Protein AF-A0A523Q003-F1 (afdb_monomer_lite)

pLDDT: mean 90.67, std 12.34, range [43.06, 98.38]

Foldseek 3Di:
DDDDPVVVVVVVVVVVCVVVVVVVVVVCQVPPADPVRHDDDADPPPVVRSVVVVVVVVVVVVVVVVDDDDDDDPVRVVVVVVVVVVVVVVD

Secondary structure (DSSP, 8-state):
--SSHHHHHHHHHHHTTHHHHHHHHHHHHHHH-BTTB-------SSHHHHHHHHHHHHHHHHHHH-PPPPPPPHHHHHHHHHHHHHHHH--

Sequence (91 aa):
MGFGHWRRFIDLKERALWDRYKSAFETMLEKTSTNNSPWYIVPIDDKKFAQSMIAYLVRKTLEQLNPQFRELSAEEKAEMQELYHALKNEA

Radius of gyration: 24.48 Å; chains: 1; bounding box: 58×31×57 Å

Structure (mmCIF, N/CA/C/O backbone):
data_AF-A0A523Q003-F1
#
_entry.id   AF-A0A523Q003-F1
#
loop_
_atom_site.group_PDB
_atom_site.id
_atom_site.type_symbol
_atom_site.label_atom_id
_atom_site.label_alt_id
_atom_site.label_comp_id
_atom_site.label_asym_id
_atom_site.label_entity_id
_atom_site.label_seq_id
_atom_site.pdbx_PDB_ins_code
_atom_site.Cartn_x
_atom_site.Cartn_y
_atom_site.Cartn_z
_atom_site.occupancy
_atom_site.B_iso_or_equiv
_atom_site.auth_seq_id
_atom_site.auth_comp_id
_atom_site.auth_asym_id
_atom_site.auth_atom_id
_atom_site.pdbx_PDB_model_num
ATOM 1 N N . MET A 1 1 ? 34.319 5.660 6.013 1.00 43.06 1 MET A N 1
ATOM 2 C CA . MET A 1 1 ? 34.421 4.186 5.930 1.00 43.06 1 MET A CA 1
ATOM 3 C C . MET A 1 1 ? 33.097 3.578 6.378 1.00 43.06 1 MET A C 1
ATOM 5 O O . MET A 1 1 ? 32.648 3.922 7.458 1.00 43.06 1 MET A O 1
ATOM 9 N N . GLY A 1 2 ? 32.487 2.708 5.559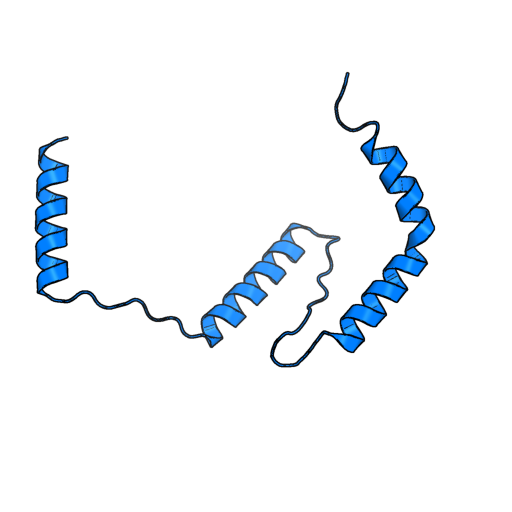 1.00 58.28 2 GLY A N 1
ATOM 10 C CA . GLY A 1 2 ? 31.710 1.583 6.098 1.00 58.28 2 GLY A CA 1
ATOM 11 C C . GLY A 1 2 ? 30.175 1.586 6.096 1.00 58.28 2 GLY A C 1
ATOM 12 O O . GLY A 1 2 ? 29.631 0.996 7.011 1.00 58.28 2 GLY A O 1
ATOM 13 N N . PHE A 1 3 ? 29.452 2.111 5.097 1.00 52.97 3 PHE A N 1
ATOM 14 C CA . PHE A 1 3 ? 28.046 1.700 4.895 1.00 52.97 3 PHE A CA 1
ATOM 15 C C . PHE A 1 3 ? 27.715 1.548 3.399 1.00 52.97 3 PHE A C 1
ATOM 17 O O . PHE A 1 3 ? 27.779 2.503 2.633 1.00 52.97 3 PHE A O 1
ATOM 24 N N . GLY A 1 4 ? 27.387 0.320 2.969 1.00 57.03 4 GLY A N 1
ATOM 25 C CA . GLY A 1 4 ? 26.760 0.050 1.663 1.00 57.03 4 GLY A CA 1
ATOM 26 C C . GLY A 1 4 ? 27.624 -0.573 0.559 1.00 57.03 4 GLY A C 1
ATOM 27 O O . GLY A 1 4 ? 27.148 -0.679 -0.566 1.00 57.03 4 GLY A O 1
ATOM 28 N N . HIS A 1 5 ? 28.863 -0.997 0.825 1.00 57.56 5 HIS A N 1
ATOM 29 C CA . HIS A 1 5 ? 29.729 -1.532 -0.241 1.00 57.56 5 HIS A CA 1
ATOM 30 C C . HIS A 1 5 ? 29.301 -2.911 -0.764 1.00 57.56 5 HIS A C 1
ATOM 32 O O . HIS A 1 5 ? 29.385 -3.157 -1.962 1.00 57.56 5 HIS A O 1
ATOM 38 N N . TRP A 1 6 ? 28.806 -3.793 0.107 1.00 57.41 6 TRP A N 1
ATOM 39 C CA . TRP A 1 6 ? 28.375 -5.139 -0.284 1.00 57.41 6 TRP A CA 1
ATOM 40 C C . TRP A 1 6 ? 27.022 -5.145 -1.014 1.00 57.41 6 TRP A C 1
ATOM 42 O O . TRP A 1 6 ? 26.858 -5.911 -1.960 1.00 57.41 6 TRP A O 1
ATOM 52 N N . ARG A 1 7 ? 26.088 -4.247 -0.644 1.00 59.88 7 ARG A N 1
ATOM 53 C CA . ARG A 1 7 ? 24.772 -4.121 -1.306 1.00 59.88 7 ARG A CA 1
ATOM 54 C C . ARG A 1 7 ? 24.921 -3.826 -2.802 1.00 59.88 7 ARG A C 1
ATOM 56 O O . ARG A 1 7 ? 24.320 -4.509 -3.616 1.00 59.88 7 ARG A O 1
ATOM 63 N N . ARG A 1 8 ? 25.839 -2.920 -3.167 1.00 64.19 8 ARG A N 1
ATOM 64 C CA . ARG A 1 8 ? 26.076 -2.521 -4.568 1.00 64.19 8 ARG A CA 1
ATOM 65 C C . ARG A 1 8 ? 26.475 -3.675 -5.492 1.00 64.19 8 ARG A C 1
ATOM 67 O O . ARG A 1 8 ? 26.088 -3.677 -6.653 1.00 64.19 8 ARG A O 1
ATOM 74 N N . PHE A 1 9 ? 27.267 -4.636 -5.013 1.00 73.06 9 PHE A N 1
ATOM 75 C CA . PHE A 1 9 ? 27.686 -5.771 -5.846 1.00 73.06 9 PHE A CA 1
ATOM 76 C C . PHE A 1 9 ? 26.559 -6.781 -6.065 1.00 73.06 9 PHE A C 1
ATOM 78 O O . PHE A 1 9 ? 26.499 -7.397 -7.127 1.00 73.06 9 PHE A O 1
ATOM 85 N N . ILE A 1 10 ? 25.673 -6.938 -5.079 1.00 75.88 10 ILE A N 1
ATOM 86 C CA . ILE A 1 10 ? 24.467 -7.757 -5.217 1.00 75.88 10 ILE A CA 1
ATOM 87 C C . ILE A 1 10 ? 23.520 -7.088 -6.220 1.00 75.88 10 ILE A C 1
ATOM 89 O O . ILE A 1 10 ? 23.138 -7.729 -7.192 1.00 75.88 10 ILE A O 1
ATOM 93 N N . ASP A 1 11 ? 23.268 -5.782 -6.083 1.00 86.50 11 ASP A N 1
ATOM 94 C CA . ASP A 1 11 ? 22.365 -5.038 -6.974 1.00 86.50 11 ASP A CA 1
ATOM 95 C C . ASP A 1 11 ? 22.773 -5.135 -8.459 1.00 86.50 11 ASP A C 1
ATOM 97 O O . ASP A 1 11 ? 21.918 -5.221 -9.339 1.00 86.50 11 ASP A O 1
ATOM 101 N N . LEU A 1 12 ? 24.078 -5.165 -8.764 1.00 87.06 12 LEU A N 1
ATOM 102 C CA . LEU A 1 12 ? 24.573 -5.333 -10.138 1.00 87.06 12 LEU A CA 1
ATOM 103 C C . LEU A 1 12 ? 24.307 -6.732 -10.709 1.00 87.06 12 LEU A C 1
ATOM 105 O O . LEU A 1 12 ? 23.970 -6.850 -11.888 1.00 87.06 12 LEU A O 1
ATOM 109 N N . LYS A 1 13 ? 24.450 -7.784 -9.892 1.00 88.38 13 LYS A N 1
ATOM 110 C CA . LYS A 1 13 ? 24.126 -9.157 -10.307 1.00 88.38 13 LYS A CA 1
ATOM 111 C C . LYS A 1 13 ? 22.630 -9.302 -10.563 1.00 88.38 13 LYS A C 1
ATOM 113 O O . LYS A 1 13 ? 22.252 -9.843 -11.597 1.00 88.38 13 LYS A O 1
ATOM 118 N N . GLU A 1 14 ? 21.801 -8.751 -9.681 1.00 90.81 14 GLU A N 1
ATOM 119 C CA . GLU A 1 14 ? 20.345 -8.773 -9.850 1.00 90.81 14 GLU A CA 1
ATOM 120 C C . GLU A 1 14 ? 19.896 -7.950 -11.063 1.00 90.81 14 GLU A C 1
ATOM 122 O O . GLU A 1 14 ? 19.010 -8.362 -11.810 1.00 90.81 14 GLU A O 1
ATOM 127 N N . ARG A 1 15 ? 20.562 -6.822 -11.347 1.00 91.12 15 ARG A N 1
ATOM 128 C CA . ARG A 1 15 ? 20.281 -6.015 -12.542 1.00 91.12 15 ARG A CA 1
ATOM 129 C C . ARG A 1 15 ? 20.516 -6.787 -13.841 1.00 91.12 15 ARG A C 1
ATOM 131 O O . ARG A 1 15 ? 19.774 -6.582 -14.798 1.00 91.12 15 ARG A O 1
ATOM 138 N N . ALA A 1 16 ? 21.497 -7.690 -13.887 1.00 94.38 16 ALA A N 1
ATOM 139 C CA . ALA A 1 16 ? 21.709 -8.557 -15.049 1.00 94.38 16 ALA A CA 1
ATOM 140 C C . ALA A 1 16 ? 20.540 -9.537 -15.287 1.00 94.38 16 ALA A C 1
ATOM 142 O O . ALA A 1 16 ? 20.381 -10.046 -16.393 1.00 94.38 16 ALA A O 1
ATOM 143 N N . LEU A 1 17 ? 19.698 -9.775 -14.275 1.00 95.69 17 LEU A N 1
ATOM 144 C CA . LEU A 1 17 ? 18.510 -10.627 -14.345 1.00 95.69 17 LEU A CA 1
ATOM 145 C C . LEU A 1 17 ? 17.221 -9.841 -14.645 1.00 95.69 17 LEU A C 1
ATOM 147 O O . LEU A 1 17 ? 16.133 -10.407 -14.543 1.00 95.69 17 LEU A O 1
ATOM 151 N N . TRP A 1 18 ? 17.314 -8.560 -15.026 1.00 95.25 18 TRP A N 1
ATOM 152 C CA . TRP A 1 18 ? 16.159 -7.668 -15.203 1.00 95.25 18 TRP A CA 1
ATOM 153 C C . TRP A 1 18 ? 15.040 -8.257 -16.070 1.00 95.25 18 TRP A C 1
ATOM 155 O O . TRP A 1 18 ? 13.870 -8.198 -15.692 1.00 95.25 18 TRP A O 1
ATOM 165 N N . ASP A 1 19 ? 15.379 -8.883 -17.197 1.00 97.56 19 ASP A N 1
ATOM 166 C CA . ASP A 1 19 ? 14.375 -9.476 -18.086 1.00 97.56 19 ASP A CA 1
ATOM 167 C C . ASP A 1 19 ? 13.648 -10.669 -17.449 1.00 97.56 19 ASP A C 1
ATOM 169 O O . ASP A 1 19 ? 12.444 -10.836 -17.647 1.00 97.56 19 ASP A O 1
ATOM 173 N N . ARG A 1 20 ? 14.341 -11.453 -16.611 1.00 97.88 20 ARG A N 1
ATOM 174 C CA . ARG A 1 20 ? 13.719 -12.547 -15.849 1.00 97.88 20 ARG A CA 1
ATOM 175 C C . ARG A 1 20 ? 12.781 -12.013 -14.776 1.00 97.88 20 ARG A C 1
ATOM 177 O O . ARG A 1 20 ? 11.686 -12.544 -14.621 1.00 97.88 20 ARG A O 1
ATOM 184 N N . TYR A 1 21 ? 13.186 -10.956 -14.070 1.00 97.00 21 TYR A N 1
ATOM 185 C CA . TYR A 1 21 ? 12.324 -10.295 -13.093 1.00 97.00 21 TYR A CA 1
ATOM 186 C C . TYR A 1 21 ? 11.055 -9.753 -13.746 1.00 97.00 21 TYR A C 1
ATOM 188 O O . TYR A 1 21 ? 9.969 -10.049 -13.257 1.00 97.00 21 TYR A O 1
ATOM 196 N N . LYS A 1 22 ? 11.169 -9.030 -14.869 1.00 96.75 22 LYS A N 1
ATOM 197 C CA . LYS A 1 22 ? 10.000 -8.536 -15.615 1.00 96.75 22 LYS A CA 1
ATOM 198 C C . LYS A 1 22 ? 9.036 -9.666 -15.972 1.00 96.75 22 LYS A C 1
ATOM 200 O O . LYS A 1 22 ? 7.873 -9.584 -15.602 1.00 96.75 22 LYS A O 1
ATOM 205 N N . SER A 1 23 ? 9.526 -10.743 -16.589 1.00 98.12 23 SER A N 1
ATOM 206 C CA . SER A 1 23 ? 8.678 -11.882 -16.973 1.00 98.12 2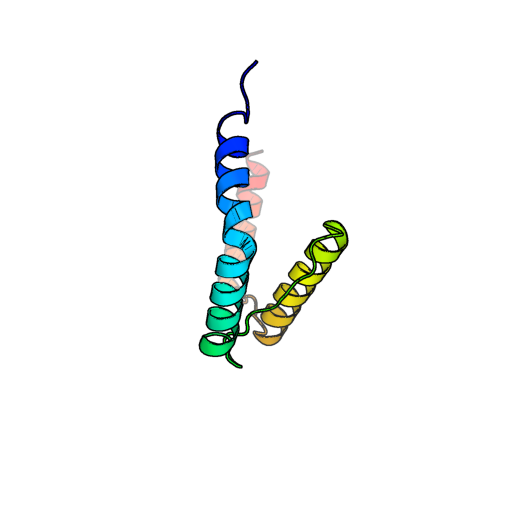3 SER A CA 1
ATOM 207 C C . SER A 1 23 ? 8.007 -12.557 -15.766 1.00 98.12 23 SER A C 1
ATOM 209 O O . SER A 1 23 ? 6.830 -12.925 -15.823 1.00 98.12 23 SER A O 1
ATOM 211 N N . ALA A 1 24 ? 8.722 -12.682 -14.643 1.00 98.06 24 ALA A N 1
ATOM 212 C CA . ALA A 1 24 ? 8.161 -13.224 -13.409 1.00 98.06 24 ALA A CA 1
ATOM 213 C C . ALA A 1 24 ? 7.066 -12.316 -12.823 1.00 98.06 24 ALA A C 1
ATOM 215 O O . ALA A 1 24 ? 6.011 -12.814 -12.428 1.00 98.06 24 ALA A O 1
ATOM 216 N N . PHE A 1 25 ? 7.282 -10.996 -12.799 1.00 97.56 25 PHE A N 1
ATOM 217 C CA . PHE A 1 25 ? 6.280 -10.028 -12.348 1.00 97.56 25 PHE A CA 1
ATOM 218 C C . PHE A 1 25 ? 5.063 -9.985 -13.274 1.00 97.56 25 PHE A C 1
ATOM 220 O O . PHE A 1 25 ? 3.946 -9.987 -12.772 1.00 97.56 25 PHE A O 1
ATOM 227 N N . GLU A 1 26 ? 5.248 -10.010 -14.594 1.00 97.81 26 GLU A N 1
ATOM 228 C CA . GLU A 1 26 ? 4.150 -10.107 -15.568 1.00 97.81 26 GLU A CA 1
ATOM 229 C C . GLU A 1 26 ? 3.297 -11.353 -15.307 1.00 97.81 26 GLU A C 1
ATOM 231 O O . GLU A 1 26 ? 2.084 -11.246 -15.133 1.00 97.81 26 GLU A O 1
ATOM 236 N N . THR A 1 27 ? 3.939 -12.517 -15.155 1.00 98.38 27 THR A N 1
ATOM 237 C CA . THR A 1 27 ? 3.249 -13.778 -14.838 1.00 98.38 27 THR A CA 1
ATOM 238 C C . THR A 1 27 ? 2.499 -13.696 -13.505 1.00 98.38 27 THR A C 1
ATOM 240 O O . THR A 1 27 ? 1.374 -14.180 -13.387 1.00 98.38 27 THR A O 1
ATOM 243 N N . MET A 1 28 ? 3.110 -13.103 -12.476 1.00 98.25 28 MET A N 1
ATOM 244 C CA . MET A 1 28 ? 2.477 -12.916 -11.168 1.00 98.25 28 MET A CA 1
ATOM 245 C C . MET A 1 28 ? 1.244 -12.013 -11.278 1.00 98.25 28 MET A C 1
ATOM 247 O O . MET A 1 28 ? 0.191 -12.353 -10.738 1.00 98.25 28 MET A O 1
ATOM 251 N N . LEU A 1 29 ? 1.363 -10.880 -11.971 1.00 97.75 29 LEU A N 1
ATOM 252 C CA . LEU A 1 29 ? 0.275 -9.922 -12.150 1.00 97.75 29 LEU A CA 1
ATOM 253 C C . LEU A 1 29 ? -0.893 -10.558 -12.904 1.00 97.75 29 LEU A C 1
ATOM 255 O O . LEU A 1 29 ? -2.024 -10.466 -12.437 1.00 97.75 29 LEU A O 1
ATOM 259 N N . GLU A 1 30 ? -0.613 -11.263 -14.002 1.00 97.44 30 GLU A N 1
ATOM 260 C CA . GLU A 1 30 ? -1.624 -11.960 -14.802 1.00 97.44 30 GLU A CA 1
ATOM 261 C C . GLU A 1 30 ? -2.374 -13.019 -13.984 1.00 97.44 30 GLU A C 1
ATOM 263 O O . GLU A 1 30 ? -3.595 -13.126 -14.064 1.00 97.44 30 GLU A O 1
ATOM 268 N N . LYS A 1 31 ? -1.656 -13.797 -13.165 1.00 98.06 31 LYS A N 1
ATOM 269 C CA . LYS A 1 31 ? -2.243 -14.941 -12.452 1.00 98.06 31 LYS A CA 1
ATOM 270 C C . LYS A 1 31 ? -2.874 -14.605 -11.107 1.00 98.06 31 LYS A C 1
ATOM 272 O O . LYS A 1 31 ? -3.665 -15.402 -10.610 1.00 98.06 31 LYS A O 1
ATOM 277 N N . THR A 1 32 ? -2.488 -13.496 -10.478 1.00 98.25 32 THR A N 1
ATOM 278 C CA . THR A 1 32 ? -2.864 -13.216 -9.077 1.00 98.25 32 THR A CA 1
ATOM 279 C C . THR A 1 32 ? -3.603 -11.899 -8.876 1.00 98.25 32 THR A C 1
ATOM 281 O O . THR A 1 32 ? -4.198 -11.711 -7.817 1.00 98.25 32 THR A O 1
ATOM 284 N N . SER A 1 33 ? -3.618 -11.003 -9.868 1.00 97.75 33 SER A N 1
ATOM 285 C CA . SER A 1 33 ? -4.433 -9.789 -9.800 1.00 97.75 33 SER A CA 1
ATOM 286 C C . SER A 1 33 ? -5.889 -10.135 -10.098 1.00 97.75 33 SER A C 1
ATOM 288 O O . SER A 1 33 ? -6.241 -10.494 -11.219 1.00 97.75 33 SER A O 1
ATOM 290 N N . THR A 1 34 ? -6.745 -10.050 -9.083 1.00 97.50 34 THR A N 1
ATOM 291 C CA . THR A 1 34 ? -8.177 -10.366 -9.202 1.00 97.50 34 THR A CA 1
ATOM 292 C C . THR A 1 34 ? -9.029 -9.163 -8.818 1.00 97.50 34 THR A C 1
ATOM 294 O O . THR A 1 34 ? -8.555 -8.249 -8.150 1.00 97.50 34 THR A O 1
ATOM 297 N N . ASN A 1 35 ? -10.316 -9.174 -9.174 1.00 94.25 35 ASN A N 1
ATOM 298 C CA . ASN A 1 35 ? -11.227 -8.068 -8.853 1.00 94.25 35 ASN A CA 1
ATOM 299 C C . ASN A 1 35 ? -11.303 -7.759 -7.345 1.00 94.25 35 ASN A C 1
ATOM 301 O O . ASN A 1 35 ? -11.406 -6.597 -6.970 1.00 94.25 35 ASN A O 1
ATOM 305 N N . ASN A 1 36 ? -11.240 -8.783 -6.485 1.00 94.31 36 ASN A N 1
ATOM 306 C CA . ASN A 1 36 ? -11.291 -8.618 -5.027 1.00 94.31 36 ASN A CA 1
ATOM 307 C C . ASN A 1 36 ? -9.904 -8.407 -4.389 1.00 94.31 36 ASN A C 1
ATOM 309 O O . ASN A 1 36 ? -9.791 -8.046 -3.220 1.00 9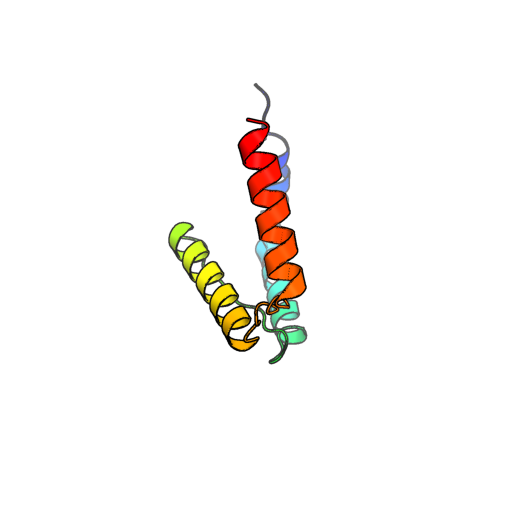4.31 36 ASN A O 1
ATOM 313 N N . SER A 1 37 ? -8.826 -8.672 -5.124 1.00 95.75 37 SER A N 1
ATOM 314 C CA . SER A 1 37 ? -7.450 -8.505 -4.646 1.00 95.75 37 SER A CA 1
ATOM 315 C C . SER A 1 37 ? -6.566 -8.017 -5.796 1.00 95.75 37 SER A C 1
ATOM 317 O O . SER A 1 37 ? -5.771 -8.789 -6.338 1.00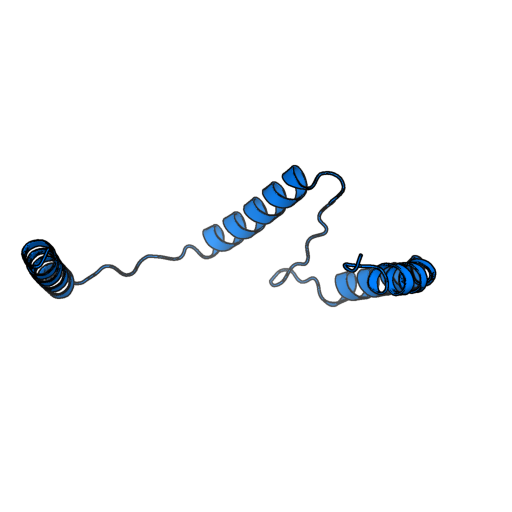 95.75 37 SER A O 1
ATOM 319 N N . PRO A 1 38 ? -6.755 -6.758 -6.231 1.00 96.50 38 PRO A N 1
ATOM 320 C CA . PRO A 1 38 ? -6.045 -6.222 -7.380 1.00 96.50 38 PRO A CA 1
ATOM 321 C C . PRO A 1 38 ? -4.611 -5.830 -7.016 1.00 96.50 38 PRO A C 1
ATOM 323 O O . PRO A 1 38 ? -4.361 -5.201 -5.985 1.00 96.50 38 PRO A O 1
ATOM 326 N N . TRP A 1 39 ? -3.674 -6.128 -7.913 1.00 97.81 39 TRP A N 1
ATOM 327 C CA . TRP A 1 39 ? -2.354 -5.502 -7.927 1.00 97.81 39 TRP A CA 1
ATOM 328 C C . TRP A 1 39 ? -2.393 -4.192 -8.721 1.00 97.81 39 TRP A C 1
ATOM 330 O O . TRP A 1 39 ? -3.043 -4.107 -9.762 1.00 97.81 39 TRP A O 1
ATOM 340 N N . TYR A 1 40 ? -1.642 -3.186 -8.265 1.00 96.56 40 TYR A N 1
ATOM 341 C CA . TYR A 1 40 ? -1.495 -1.896 -8.946 1.00 96.56 40 TYR A CA 1
ATOM 342 C C . TYR A 1 40 ? -0.035 -1.664 -9.347 1.00 96.56 40 TYR A C 1
ATOM 344 O O . TYR A 1 40 ? 0.869 -1.839 -8.530 1.00 96.56 40 TYR A O 1
ATOM 352 N N . ILE A 1 41 ? 0.196 -1.230 -10.589 1.00 96.50 41 ILE A N 1
ATOM 353 C CA . ILE A 1 41 ? 1.518 -0.811 -11.076 1.00 96.50 41 ILE A CA 1
ATOM 354 C C . ILE A 1 41 ? 1.650 0.698 -10.847 1.00 96.50 41 ILE A C 1
ATOM 356 O O . ILE A 1 41 ? 0.880 1.475 -11.409 1.00 96.50 41 ILE A O 1
ATOM 360 N N . VAL A 1 42 ? 2.619 1.114 -10.027 1.00 96.06 42 VAL A N 1
ATOM 361 C CA . VAL A 1 42 ? 2.851 2.526 -9.681 1.00 96.06 42 VAL A CA 1
ATOM 362 C C . VAL A 1 42 ? 4.193 2.986 -10.262 1.00 96.06 42 VAL A C 1
ATOM 364 O O . VAL A 1 42 ? 5.221 2.397 -9.918 1.00 96.06 42 VAL A O 1
ATOM 367 N N . PRO A 1 43 ? 4.228 4.028 -11.113 1.00 95.25 43 PRO A N 1
ATOM 368 C CA . PRO A 1 43 ? 5.483 4.597 -11.593 1.00 95.25 43 PRO A CA 1
ATOM 369 C C . PRO A 1 43 ? 6.210 5.295 -10.439 1.00 95.25 43 PRO A C 1
ATOM 371 O O . PRO A 1 43 ? 5.606 6.087 -9.716 1.00 95.25 43 PRO A O 1
ATOM 374 N N . ILE A 1 44 ? 7.502 5.003 -10.261 1.00 95.38 44 ILE A N 1
ATOM 375 C CA . ILE A 1 44 ? 8.279 5.464 -9.096 1.00 95.38 44 ILE A CA 1
ATOM 376 C C . ILE A 1 44 ? 9.407 6.445 -9.435 1.00 95.38 44 ILE A C 1
ATOM 378 O O . ILE A 1 44 ? 10.208 6.785 -8.565 1.00 95.38 44 ILE A O 1
ATOM 382 N N . ASP A 1 45 ? 9.444 6.937 -10.674 1.00 96.38 45 ASP A N 1
ATOM 383 C CA . ASP A 1 45 ? 10.448 7.911 -11.119 1.00 96.38 45 ASP A CA 1
ATOM 384 C C . ASP A 1 45 ? 10.358 9.228 -10.323 1.00 96.38 45 ASP A C 1
ATOM 386 O O . ASP A 1 45 ? 11.380 9.789 -9.930 1.00 96.38 45 ASP A O 1
ATOM 390 N N . ASP A 1 46 ? 9.136 9.678 -9.998 1.00 97.19 46 ASP A N 1
ATOM 391 C CA . ASP A 1 46 ? 8.879 10.717 -8.993 1.00 97.19 46 ASP A CA 1
ATOM 392 C C . ASP A 1 46 ? 8.320 10.080 -7.714 1.00 97.19 46 ASP A C 1
ATOM 394 O O . ASP A 1 46 ? 7.164 9.654 -7.633 1.00 97.19 46 ASP A O 1
ATOM 398 N N . LYS A 1 47 ? 9.150 10.066 -6.669 1.00 96.00 47 LYS A N 1
ATOM 399 C CA . LYS A 1 47 ? 8.803 9.482 -5.372 1.00 96.00 47 LYS A CA 1
ATOM 400 C C . LYS A 1 47 ? 7.599 10.156 -4.708 1.00 96.00 47 LYS A C 1
ATOM 402 O O . LYS A 1 47 ? 6.813 9.460 -4.069 1.00 96.00 47 LYS A O 1
ATOM 407 N N . LYS A 1 48 ? 7.447 11.482 -4.812 1.00 97.31 48 LYS A N 1
ATOM 408 C CA . LYS A 1 48 ? 6.328 12.196 -4.172 1.00 97.31 48 LYS A CA 1
ATOM 409 C C . LYS A 1 48 ? 5.017 11.852 -4.866 1.00 97.31 48 LYS A C 1
ATOM 411 O O . LYS A 1 48 ? 4.018 11.610 -4.192 1.00 97.31 48 LYS A O 1
ATOM 416 N N . PHE A 1 49 ? 5.045 11.780 -6.193 1.00 96.62 49 PHE A N 1
ATOM 417 C CA . PHE A 1 49 ? 3.900 11.346 -6.983 1.00 96.62 49 PHE A CA 1
ATOM 418 C C . PHE A 1 49 ? 3.523 9.884 -6.699 1.00 96.62 49 PHE A C 1
ATOM 420 O O . PHE A 1 49 ? 2.360 9.579 -6.445 1.00 96.62 49 PHE A O 1
ATOM 427 N N . ALA A 1 50 ? 4.501 8.976 -6.648 1.00 98.00 50 ALA A N 1
ATOM 428 C CA . ALA A 1 50 ? 4.251 7.577 -6.303 1.00 98.00 50 ALA A CA 1
ATOM 429 C C . ALA A 1 50 ? 3.606 7.439 -4.913 1.00 98.00 50 ALA A C 1
ATOM 431 O O . ALA A 1 50 ? 2.624 6.718 -4.737 1.00 98.00 50 ALA A O 1
ATOM 432 N N . GLN A 1 51 ? 4.122 8.175 -3.924 1.00 98.25 51 GLN A N 1
ATOM 433 C CA . GLN A 1 51 ? 3.580 8.181 -2.564 1.00 98.25 51 GLN 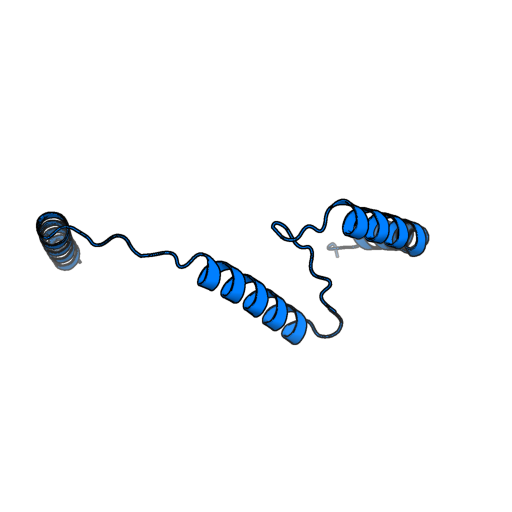A CA 1
ATOM 434 C C . GLN A 1 51 ? 2.145 8.716 -2.507 1.00 98.25 51 GLN A C 1
ATOM 436 O O . GLN A 1 51 ? 1.320 8.139 -1.798 1.00 98.25 51 GLN A O 1
ATOM 441 N N . SER A 1 52 ? 1.820 9.773 -3.260 1.00 97.94 52 SER A N 1
ATOM 442 C CA . SER A 1 52 ? 0.453 10.303 -3.299 1.00 97.94 52 SER A CA 1
ATOM 443 C C . SER A 1 52 ? -0.521 9.330 -3.968 1.00 97.94 52 SER A C 1
ATOM 445 O O . SER A 1 52 ? -1.634 9.149 -3.472 1.00 97.94 52 SER A O 1
ATOM 447 N N . MET A 1 53 ? -0.096 8.633 -5.026 1.00 98.00 53 MET A N 1
ATOM 448 C CA . MET A 1 53 ? -0.898 7.599 -5.684 1.00 98.00 53 MET A CA 1
ATOM 449 C C . MET A 1 53 ? -1.177 6.413 -4.754 1.00 98.00 53 MET A C 1
ATOM 451 O O . MET A 1 53 ? -2.321 5.974 -4.644 1.00 98.00 53 MET A O 1
ATOM 455 N N . ILE A 1 54 ? -0.159 5.926 -4.037 1.00 98.00 54 ILE A N 1
ATOM 456 C CA . ILE A 1 54 ? -0.320 4.845 -3.053 1.00 98.00 54 ILE A CA 1
ATOM 457 C C . ILE A 1 54 ? -1.298 5.272 -1.952 1.00 98.00 54 ILE A C 1
ATOM 459 O O . ILE A 1 54 ? -2.236 4.536 -1.646 1.00 98.00 54 ILE A O 1
ATOM 463 N N . ALA A 1 55 ? -1.130 6.476 -1.393 1.00 98.19 55 ALA A N 1
ATOM 464 C CA . ALA A 1 55 ? -2.029 7.003 -0.367 1.00 98.19 55 ALA A CA 1
ATOM 465 C C . ALA A 1 55 ? -3.476 7.117 -0.873 1.00 98.19 55 ALA A C 1
ATOM 467 O O . ALA A 1 55 ? -4.413 6.757 -0.160 1.00 98.19 55 ALA A O 1
ATOM 468 N N . TYR A 1 56 ? -3.663 7.562 -2.118 1.00 97.69 56 TYR A N 1
ATOM 469 C CA . TYR A 1 56 ? -4.974 7.616 -2.755 1.00 97.69 56 TYR A CA 1
ATOM 470 C C . TYR A 1 56 ? -5.621 6.229 -2.868 1.00 97.69 56 TYR A C 1
ATOM 472 O O . TYR A 1 56 ? -6.790 6.089 -2.508 1.00 97.69 56 TYR A O 1
ATOM 480 N N . LEU A 1 57 ? -4.879 5.217 -3.335 1.00 97.19 57 LEU A N 1
ATOM 481 C CA . LEU A 1 57 ? -5.388 3.851 -3.488 1.00 97.19 57 LEU A CA 1
ATOM 482 C C . LEU A 1 57 ? -5.804 3.256 -2.141 1.00 97.19 57 LEU A C 1
ATOM 484 O O . LEU A 1 57 ? -6.910 2.736 -2.021 1.00 97.19 57 LEU A O 1
ATOM 488 N N . VAL A 1 58 ? -4.959 3.388 -1.116 1.00 96.94 58 VAL A N 1
ATOM 489 C CA . VAL A 1 58 ? -5.265 2.892 0.235 1.00 96.94 58 VAL A CA 1
ATOM 490 C C . VAL A 1 58 ? -6.497 3.593 0.804 1.00 96.94 58 VAL A C 1
ATOM 492 O O . VAL A 1 58 ? -7.420 2.920 1.257 1.00 96.94 58 VAL A O 1
ATOM 495 N N . ARG A 1 59 ? -6.552 4.930 0.731 1.00 97.31 59 ARG A N 1
ATOM 496 C CA . ARG A 1 59 ? -7.704 5.710 1.204 1.00 97.31 59 ARG A CA 1
ATOM 497 C C . ARG A 1 59 ? -8.991 5.278 0.505 1.00 97.31 59 ARG A C 1
ATOM 499 O O . ARG A 1 59 ? -9.969 4.995 1.182 1.00 97.31 59 ARG A O 1
ATOM 506 N N . LYS A 1 60 ? -8.981 5.184 -0.828 1.00 96.50 60 LYS A N 1
ATOM 507 C CA . LYS A 1 60 ? -10.148 4.770 -1.619 1.00 96.50 60 LYS A CA 1
ATOM 508 C C . LYS A 1 60 ? -10.654 3.387 -1.197 1.00 96.50 60 LYS A C 1
ATOM 510 O O . LYS A 1 60 ? -11.856 3.211 -1.030 1.00 96.50 60 LYS A O 1
ATOM 515 N N . THR A 1 61 ? -9.753 2.425 -1.003 1.00 95.19 61 THR A N 1
ATOM 516 C CA . THR A 1 61 ? -10.115 1.071 -0.556 1.00 95.19 61 THR A CA 1
ATOM 517 C C . THR A 1 61 ? -10.717 1.082 0.851 1.00 95.19 61 THR A C 1
ATOM 519 O O . THR A 1 61 ? -11.721 0.420 1.097 1.00 95.19 61 THR A O 1
ATOM 522 N N . LEU A 1 62 ? -10.147 1.860 1.777 1.00 95.56 62 LEU A N 1
ATOM 523 C CA . LEU A 1 62 ? -10.681 1.989 3.137 1.00 95.56 62 LEU A CA 1
ATOM 524 C C . LEU A 1 62 ? -12.040 2.700 3.165 1.00 95.56 62 LEU A C 1
ATOM 526 O O . LEU A 1 62 ? -12.920 2.295 3.915 1.00 95.56 62 LEU A O 1
ATOM 530 N N . GLU A 1 63 ? -12.247 3.715 2.328 1.00 95.94 63 GLU A N 1
ATOM 531 C CA . GLU A 1 63 ? -13.543 4.394 2.194 1.00 95.94 63 GLU A CA 1
ATOM 532 C C . GLU A 1 63 ? -14.635 3.448 1.683 1.00 95.94 63 GLU A C 1
ATOM 534 O O . GLU A 1 63 ? -15.764 3.503 2.161 1.00 95.94 63 GLU A O 1
ATOM 539 N N . GLN A 1 64 ? -14.298 2.536 0.766 1.00 94.62 64 GLN A N 1
ATOM 540 C CA . GLN A 1 64 ? -15.229 1.508 0.287 1.00 94.62 64 GLN A CA 1
ATOM 541 C C . GLN A 1 64 ? -15.614 0.496 1.371 1.00 94.62 64 GLN A C 1
ATOM 543 O O . GLN A 1 64 ? -16.747 0.019 1.374 1.00 94.62 64 GLN A O 1
ATOM 548 N N . LEU A 1 65 ? -14.701 0.182 2.296 1.00 93.56 65 LEU A N 1
ATOM 549 C CA . LEU A 1 65 ? -15.001 -0.665 3.454 1.00 93.56 65 LEU A CA 1
ATOM 550 C C . LEU A 1 65 ? -15.989 0.015 4.421 1.00 93.56 65 LEU A C 1
ATOM 552 O O . LEU A 1 65 ? -16.676 -0.673 5.172 1.00 93.56 65 LEU A O 1
ATOM 556 N N . ASN A 1 66 ? -16.069 1.350 4.388 1.00 92.75 66 ASN A N 1
ATOM 557 C CA . ASN A 1 66 ? -16.901 2.178 5.259 1.00 92.75 66 ASN A CA 1
ATOM 558 C C . ASN A 1 66 ? -16.769 1.824 6.760 1.00 92.75 66 ASN A C 1
ATOM 560 O O . ASN A 1 66 ? -17.777 1.556 7.427 1.00 92.75 66 ASN A O 1
ATOM 564 N N . PRO A 1 67 ? -15.539 1.790 7.309 1.00 91.75 67 PRO A N 1
ATOM 565 C CA . PRO A 1 67 ? -15.324 1.447 8.706 1.00 91.75 67 PRO A CA 1
ATOM 566 C C . PRO A 1 67 ? -16.025 2.467 9.605 1.00 91.75 67 PRO A C 1
ATOM 568 O O . PRO A 1 67 ? -15.836 3.673 9.460 1.00 91.75 67 PRO A O 1
ATOM 571 N N . GLN A 1 68 ? -16.830 1.975 10.542 1.00 92.56 68 GLN A N 1
ATOM 572 C CA . GLN A 1 68 ? -17.486 2.810 11.541 1.00 92.56 68 GLN A CA 1
ATOM 573 C C . GLN A 1 68 ? -16.697 2.759 12.841 1.00 92.56 68 GLN A C 1
ATOM 575 O O . GLN A 1 68 ? -16.253 1.690 13.270 1.00 92.56 68 GLN A O 1
ATOM 580 N N . PHE A 1 69 ? -16.553 3.912 13.487 1.00 88.12 69 PHE A N 1
ATOM 581 C CA . PHE A 1 69 ? -16.139 3.919 14.879 1.00 88.12 69 PHE A CA 1
ATOM 582 C C . PHE A 1 69 ? -17.236 3.274 15.719 1.00 88.12 69 PHE A C 1
ATOM 584 O O . PHE A 1 69 ? -18.427 3.479 15.481 1.00 88.12 69 PHE A O 1
ATOM 591 N N . ARG A 1 70 ? -16.834 2.478 16.709 1.00 90.88 70 ARG A N 1
ATOM 592 C CA . ARG A 1 70 ? -17.775 2.017 17.721 1.00 90.88 70 ARG A CA 1
ATOM 593 C C . ARG A 1 70 ? -18.226 3.231 18.533 1.00 90.88 70 ARG A C 1
ATOM 595 O O . ARG A 1 70 ? -17.393 3.953 19.075 1.00 90.88 70 ARG A O 1
ATOM 602 N N . GLU A 1 71 ? -19.534 3.396 18.669 1.00 89.12 71 GLU A N 1
ATOM 603 C CA . GLU A 1 71 ? -20.103 4.325 19.640 1.00 89.12 71 GLU A CA 1
ATOM 604 C C . GLU A 1 71 ? -19.931 3.766 21.054 1.00 89.12 71 GLU A C 1
ATOM 606 O O . GLU A 1 71 ? -20.286 2.618 21.330 1.00 89.12 71 GLU A O 1
ATOM 611 N N . LEU A 1 72 ? -19.375 4.581 21.948 1.00 91.50 72 LEU A N 1
ATOM 612 C CA . LEU A 1 72 ? -19.321 4.255 23.370 1.00 91.50 72 LEU A CA 1
ATOM 613 C C . LEU A 1 72 ? -20.725 4.359 23.978 1.00 91.50 72 LEU A C 1
ATOM 615 O O . LEU A 1 72 ? -21.481 5.286 23.654 1.00 91.50 72 LEU A O 1
ATOM 619 N N . SER A 1 73 ? -21.056 3.442 24.887 1.00 92.50 73 SER A N 1
ATOM 620 C CA . SER A 1 73 ? -22.267 3.552 25.701 1.00 92.50 73 SER A CA 1
ATOM 621 C C . SER A 1 73 ? -22.210 4.807 26.587 1.00 92.50 73 SER A C 1
ATOM 623 O O . SER A 1 73 ? -21.151 5.404 26.793 1.00 92.50 73 SER A O 1
ATOM 625 N N . ALA A 1 74 ? -23.356 5.243 27.117 1.00 93.50 74 ALA A N 1
ATOM 626 C CA . ALA A 1 74 ? -23.386 6.379 28.043 1.00 93.50 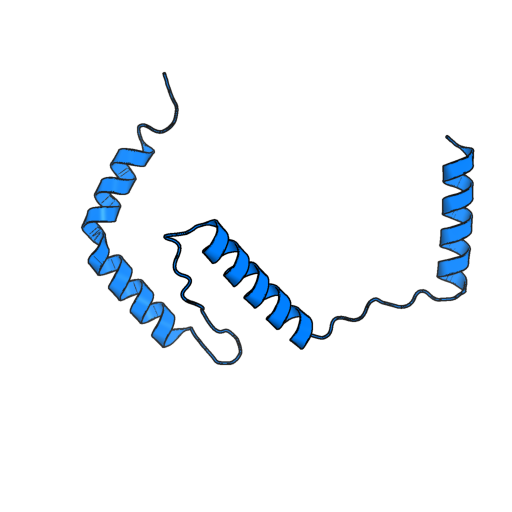74 ALA A CA 1
ATOM 627 C C . ALA A 1 74 ? -22.540 6.117 29.304 1.00 93.50 74 ALA A C 1
ATOM 629 O O . ALA A 1 74 ? -21.884 7.029 29.800 1.00 93.50 74 ALA A O 1
ATOM 630 N N . GLU A 1 75 ? -22.520 4.865 29.765 1.00 94.25 75 GLU A N 1
ATOM 631 C CA . GLU A 1 75 ? -21.722 4.395 30.901 1.00 94.25 75 GLU A CA 1
ATOM 632 C C . GLU A 1 75 ? -20.222 4.465 30.585 1.00 94.25 75 GLU A C 1
ATOM 634 O O . GLU A 1 75 ? -19.471 5.085 31.330 1.00 94.25 75 GLU A O 1
ATOM 639 N N . GLU A 1 76 ? -19.800 3.944 29.426 1.00 94.50 76 GLU A N 1
ATOM 640 C CA . GLU A 1 76 ? -18.400 3.991 28.974 1.00 94.50 76 GLU A CA 1
ATOM 641 C C . GLU A 1 76 ? -17.911 5.441 28.794 1.00 94.50 76 GLU A C 1
ATOM 643 O O . GLU A 1 76 ? -16.767 5.770 29.110 1.00 94.50 76 GLU A O 1
ATOM 648 N N . LYS A 1 77 ? -18.780 6.342 28.308 1.00 94.25 77 LYS A N 1
ATOM 649 C CA . LYS A 1 77 ? -18.467 7.777 28.195 1.00 94.25 77 LYS A CA 1
ATOM 650 C C . LYS A 1 77 ? -18.302 8.429 29.569 1.00 94.25 77 LYS A C 1
ATOM 652 O O . LYS A 1 77 ? -17.415 9.268 29.715 1.00 94.25 77 LYS A O 1
ATOM 657 N N . ALA A 1 78 ? -19.133 8.072 30.549 1.00 94.62 78 ALA A N 1
ATOM 658 C CA . ALA A 1 78 ? -19.037 8.597 31.910 1.00 94.62 78 ALA A CA 1
ATOM 659 C C . ALA A 1 78 ? -17.745 8.130 32.600 1.00 94.62 78 ALA A C 1
ATOM 661 O O . ALA A 1 78 ? -16.993 8.962 33.104 1.00 94.62 78 ALA A O 1
ATOM 662 N N . GLU A 1 79 ? -17.430 6.837 32.513 1.00 95.44 79 GLU A N 1
ATOM 663 C CA . GLU A 1 79 ? -16.200 6.255 33.065 1.00 95.44 79 GLU A CA 1
ATOM 664 C C . GLU A 1 79 ? -14.942 6.895 32.451 1.00 95.44 79 GLU A C 1
ATOM 666 O O . GLU A 1 79 ? -14.018 7.291 33.162 1.00 95.44 79 GLU A O 1
ATOM 671 N N . MET A 1 80 ? -14.923 7.093 31.127 1.00 92.25 80 MET A N 1
ATOM 672 C CA . MET A 1 80 ? -13.807 7.758 30.447 1.00 92.25 80 MET A CA 1
ATOM 673 C C . MET A 1 80 ? -13.598 9.203 30.934 1.00 92.25 80 MET A C 1
ATOM 675 O O . MET A 1 80 ? -12.456 9.653 31.050 1.00 92.25 80 MET A O 1
ATOM 679 N N . GLN A 1 81 ? -14.680 9.940 31.212 1.00 94.38 81 GLN A N 1
ATOM 680 C CA . GLN A 1 81 ? -14.600 11.308 31.740 1.00 94.38 81 GLN A CA 1
ATOM 681 C C . GLN A 1 81 ? -14.058 11.327 33.171 1.00 94.38 81 GLN A C 1
ATOM 683 O O . GLN A 1 81 ? -13.195 12.147 33.484 1.00 94.38 81 GLN A O 1
ATOM 688 N N . GLU A 1 82 ? -14.511 10.410 34.026 1.00 94.50 82 GLU A N 1
ATOM 689 C CA . GLU A 1 82 ? -14.007 10.279 35.396 1.00 94.50 82 GLU A CA 1
ATOM 690 C C . GLU A 1 82 ? -12.504 9.972 35.416 1.00 94.50 82 GLU A C 1
ATOM 692 O O . GLU A 1 82 ? -11.742 10.665 36.096 1.00 94.50 82 GLU A O 1
ATOM 697 N N . LEU A 1 83 ? -12.054 9.011 34.601 1.00 95.44 83 LEU A N 1
ATOM 698 C CA . LEU A 1 83 ? -10.634 8.674 34.453 1.00 95.44 83 LEU A CA 1
ATOM 699 C C . LEU A 1 83 ? -9.810 9.858 33.931 1.00 95.44 83 LEU A C 1
ATOM 701 O O . LEU A 1 83 ? -8.722 10.131 34.438 1.00 95.44 83 LEU A O 1
ATOM 705 N N . TYR A 1 84 ? -10.327 10.592 32.942 1.00 94.06 84 TYR A N 1
ATOM 706 C CA . TYR A 1 84 ? -9.666 11.788 32.419 1.00 94.06 84 TYR A CA 1
ATOM 707 C C . TYR A 1 84 ? -9.483 12.863 33.500 1.00 94.06 84 TYR A C 1
ATOM 709 O O . TYR A 1 84 ? -8.410 13.464 33.607 1.00 94.06 84 TYR A O 1
ATOM 717 N N . HIS A 1 85 ? -10.508 13.095 34.324 1.00 94.75 85 HIS A N 1
ATOM 718 C CA . HIS A 1 85 ? -10.435 14.046 35.430 1.00 94.75 85 HIS A CA 1
ATOM 719 C C . HIS A 1 85 ? -9.451 13.609 36.517 1.00 94.75 85 HIS A C 1
ATOM 721 O O . HIS A 1 85 ? -8.701 14.452 37.008 1.00 94.75 85 HIS A O 1
ATOM 727 N N . ALA A 1 86 ? -9.412 12.319 36.858 1.00 94.06 86 ALA A N 1
ATOM 728 C CA . ALA A 1 86 ? -8.440 11.776 37.803 1.00 94.06 86 ALA A CA 1
ATOM 729 C C . ALA A 1 86 ? -6.998 12.010 37.320 1.00 94.06 86 ALA A C 1
ATOM 731 O O . ALA A 1 86 ? -6.213 12.632 38.031 1.00 94.06 86 ALA A O 1
ATOM 732 N N . LEU A 1 87 ? -6.690 11.642 36.068 1.00 95.31 87 LEU A N 1
ATOM 733 C CA . LEU A 1 87 ? -5.360 11.822 35.468 1.00 95.31 87 LEU A CA 1
ATOM 734 C C . LEU A 1 87 ? -4.919 13.289 35.413 1.00 95.31 87 LEU A C 1
ATOM 736 O O . LEU A 1 87 ? -3.749 13.599 35.618 1.00 95.31 87 LEU A O 1
ATOM 740 N N . LYS A 1 88 ? -5.844 14.212 35.128 1.00 93.06 88 LYS A N 1
ATOM 741 C CA . LYS A 1 88 ? -5.530 15.645 35.054 1.00 93.06 88 LYS A CA 1
ATOM 742 C C . LYS A 1 88 ? -5.217 16.257 36.423 1.00 93.06 88 LYS A C 1
ATOM 744 O O . LYS A 1 88 ? -4.507 17.251 36.474 1.00 93.06 88 LYS A O 1
ATOM 749 N N . ASN A 1 89 ? -5.753 15.691 37.501 1.00 89.31 89 ASN A N 1
ATOM 750 C CA . ASN A 1 89 ? -5.533 16.177 38.863 1.00 89.31 89 ASN A CA 1
ATOM 751 C C . ASN A 1 89 ? -4.263 15.591 39.513 1.00 89.31 89 ASN A C 1
ATOM 753 O O . ASN A 1 89 ? -3.866 16.052 40.580 1.00 89.31 89 ASN A O 1
ATOM 757 N N . GLU A 1 90 ? -3.640 14.586 38.890 1.00 79.56 90 GLU A N 1
ATOM 758 C CA . GLU A 1 90 ? -2.359 13.999 39.311 1.00 79.56 90 GLU A CA 1
ATOM 759 C C . GLU A 1 90 ? -1.127 14.726 38.728 1.00 79.56 90 GLU A C 1
ATOM 761 O O . GLU A 1 90 ? -0.010 14.481 39.188 1.00 79.56 90 GLU A O 1
ATOM 766 N N . ALA A 1 91 ? -1.319 15.609 37.737 1.00 55.09 91 ALA A N 1
ATOM 767 C CA . ALA A 1 91 ? -0.272 16.375 37.044 1.00 55.09 91 ALA A CA 1
ATOM 768 C C . ALA A 1 91 ? -0.236 17.849 37.477 1.00 55.09 91 ALA A C 1
ATOM 770 O O . ALA A 1 91 ? 0.887 18.394 37.580 1.00 55.09 91 ALA A O 1
#